Protein AF-A0A2U1KY60-F1 (afdb_monomer_lite)

pLDDT: mean 73.1, std 18.94, range [32.41, 92.38]

Secondary structure (DSSP, 8-state):
--TTHHHHHHHHHHHHHT-HHHHHHHHHHHHHHHTTPPTT-----SS-HHHHHS-GGGTS-----HHHHHHHHHHHHHHHHHH-TT-HHHHHHHHHHHHHHHS-HHHHHHHS-S---STHHHHS--

Organism: Artemisia annua (NCBI:txid35608)

Sequence (126 aa):
MHLRDGWADIVIRYRDKLSAWKAKLLESIRARFFWGFKDGSRGISWVKWNSILVDRNMGGLGVGSLLAKNLGLLGKWKWRFLVEKDALWRIVIREFYVVDVYWPKTLVYLVNGSGDFWWKRMLYGG

Structure (mmCIF, N/CA/C/O backbone):
data_AF-A0A2U1KY60-F1
#
_entry.id   AF-A0A2U1KY60-F1
#
loop_
_atom_site.group_PDB
_atom_site.id
_atom_site.type_symbol
_atom_site.label_atom_id
_atom_site.label_alt_id
_atom_site.label_comp_id
_atom_site.label_asym_id
_atom_site.label_entity_id
_atom_site.label_seq_id
_atom_site.pdbx_PDB_ins_code
_atom_site.Cartn_x
_atom_site.Cartn_y
_atom_site.Cartn_z
_atom_site.occupancy
_atom_site.B_iso_or_equiv
_atom_site.auth_seq_id
_atom_site.auth_comp_id
_atom_site.auth_asym_id
_atom_site.auth_atom_id
_atom_site.pdbx_PDB_model_num
ATOM 1 N N . MET A 1 1 ? 20.440 -13.787 -20.671 1.00 32.41 1 MET A N 1
ATOM 2 C CA . MET A 1 1 ? 19.064 -13.724 -20.123 1.00 32.41 1 MET A CA 1
ATOM 3 C C . MET A 1 1 ? 19.159 -13.481 -18.610 1.00 32.41 1 MET A C 1
ATOM 5 O O . MET A 1 1 ? 19.099 -14.430 -17.855 1.00 32.41 1 MET A O 1
ATOM 9 N N . HIS A 1 2 ? 19.383 -12.231 -18.168 1.00 42.09 2 HIS A N 1
ATOM 10 C CA . HIS A 1 2 ? 19.674 -11.869 -16.755 1.00 42.09 2 HIS A CA 1
ATOM 11 C C . HIS A 1 2 ? 18.724 -10.805 -16.167 1.00 42.09 2 HIS A C 1
ATOM 13 O O . HIS A 1 2 ? 18.967 -10.224 -15.117 1.00 42.09 2 HIS A O 1
ATOM 19 N N . LEU A 1 3 ? 17.589 -10.549 -16.820 1.00 46.81 3 LEU A N 1
ATOM 20 C CA . LEU A 1 3 ? 16.620 -9.543 -16.372 1.00 46.81 3 LEU A CA 1
ATOM 21 C C . LEU A 1 3 ? 15.725 -10.022 -15.219 1.00 46.81 3 LEU A C 1
ATOM 23 O O . LEU A 1 3 ? 14.731 -9.373 -14.939 1.00 46.81 3 LEU A O 1
ATOM 27 N N . ARG A 1 4 ? 15.992 -11.158 -14.569 1.00 49.25 4 ARG A N 1
ATOM 28 C CA . ARG A 1 4 ? 15.172 -11.605 -13.428 1.00 49.25 4 ARG A CA 1
ATOM 29 C C . ARG A 1 4 ? 15.763 -11.159 -12.085 1.00 49.25 4 ARG A C 1
ATOM 31 O O . ARG A 1 4 ? 14.997 -10.889 -11.164 1.00 49.25 4 ARG A O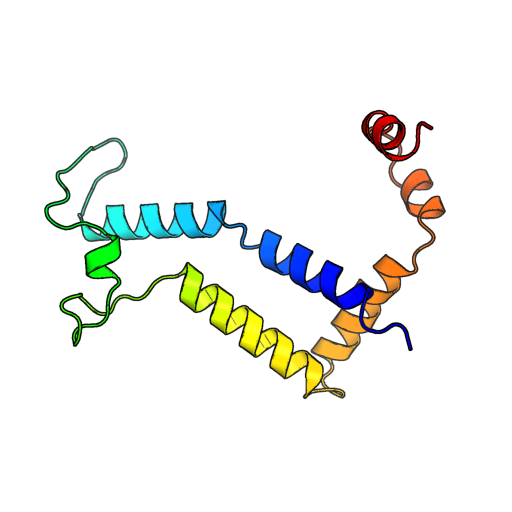 1
ATOM 38 N N . ASP A 1 5 ? 17.078 -10.955 -12.030 1.00 55.53 5 ASP A N 1
ATOM 39 C CA . ASP A 1 5 ? 17.807 -10.747 -10.774 1.00 55.53 5 ASP A CA 1
ATOM 40 C C . ASP A 1 5 ? 17.809 -9.273 -10.332 1.00 55.53 5 ASP A C 1
ATOM 42 O O . ASP A 1 5 ? 17.482 -8.970 -9.188 1.00 55.53 5 ASP A O 1
ATOM 46 N N . GLY A 1 6 ? 18.028 -8.319 -11.248 1.00 57.34 6 GLY A N 1
ATOM 47 C CA . GLY A 1 6 ? 18.017 -6.881 -10.908 1.00 57.34 6 GLY A CA 1
ATOM 48 C C . GLY A 1 6 ? 16.636 -6.329 -10.521 1.00 57.34 6 GLY A C 1
ATOM 49 O O . GLY A 1 6 ? 16.513 -5.306 -9.851 1.00 57.34 6 GLY A O 1
ATOM 50 N N . TRP A 1 7 ? 15.568 -7.021 -10.913 1.00 63.41 7 TRP A N 1
ATOM 51 C CA . TRP A 1 7 ? 14.199 -6.607 -10.619 1.00 63.41 7 TRP A CA 1
ATOM 52 C C . TRP A 1 7 ? 13.763 -6.880 -9.192 1.00 63.41 7 TRP A C 1
ATOM 54 O O . TRP A 1 7 ? 12.993 -6.093 -8.637 1.00 63.41 7 TRP A O 1
ATOM 64 N N . ALA A 1 8 ? 14.223 -7.987 -8.610 1.00 64.94 8 ALA A N 1
ATOM 65 C CA . ALA A 1 8 ? 13.935 -8.305 -7.221 1.00 64.94 8 ALA A CA 1
ATOM 66 C C . ALA A 1 8 ? 14.473 -7.192 -6.313 1.00 64.94 8 ALA A C 1
ATOM 68 O O . ALA A 1 8 ? 13.728 -6.689 -5.478 1.00 64.94 8 ALA A O 1
ATOM 69 N N . ASP A 1 9 ? 15.689 -6.712 -6.573 1.00 68.44 9 ASP A N 1
ATOM 70 C CA . ASP A 1 9 ? 16.320 -5.623 -5.826 1.00 68.44 9 ASP A CA 1
ATOM 71 C C . ASP A 1 9 ? 15.580 -4.289 -5.948 1.00 68.44 9 ASP A C 1
ATOM 73 O O . ASP A 1 9 ? 15.370 -3.602 -4.947 1.00 68.44 9 ASP A O 1
ATOM 77 N N . ILE A 1 10 ? 15.145 -3.916 -7.156 1.00 68.25 10 ILE A N 1
ATOM 78 C CA . ILE A 1 10 ? 14.359 -2.691 -7.361 1.00 68.25 10 ILE A CA 1
ATOM 79 C C . ILE A 1 10 ? 13.029 -2.803 -6.610 1.00 68.25 10 ILE A C 1
ATOM 81 O O . ILE A 1 10 ? 12.653 -1.895 -5.870 1.00 68.25 10 ILE A O 1
ATOM 85 N N . VAL A 1 11 ? 12.326 -3.930 -6.742 1.00 67.69 11 VAL A N 1
ATOM 86 C CA . VAL A 1 11 ? 11.044 -4.151 -6.061 1.00 67.69 11 VAL A CA 1
ATOM 87 C C . VAL A 1 11 ? 11.218 -4.177 -4.545 1.00 67.69 11 VAL A C 1
ATOM 89 O O . VAL A 1 11 ? 10.399 -3.581 -3.854 1.00 67.69 11 VAL A O 1
ATOM 92 N N . ILE A 1 12 ? 12.272 -4.805 -4.021 1.00 67.50 12 ILE A N 1
ATOM 93 C CA . ILE A 1 12 ? 12.581 -4.830 -2.587 1.00 67.50 12 ILE A CA 1
ATOM 94 C C . ILE A 1 12 ? 12.852 -3.408 -2.090 1.00 67.50 12 ILE A C 1
ATOM 96 O O . ILE A 1 12 ? 12.169 -2.965 -1.173 1.00 67.50 12 ILE A O 1
ATOM 100 N N . ARG A 1 13 ? 13.718 -2.630 -2.754 1.00 66.75 13 ARG A N 1
ATOM 101 C CA . ARG A 1 13 ? 13.994 -1.235 -2.362 1.00 66.75 13 ARG A CA 1
ATOM 102 C C . ARG A 1 13 ? 12.746 -0.354 -2.407 1.00 66.75 13 ARG A C 1
ATOM 104 O O . ARG A 1 13 ? 12.537 0.460 -1.511 1.00 66.75 13 ARG A O 1
ATOM 111 N N . TYR A 1 14 ? 11.892 -0.504 -3.419 1.00 64.94 14 TYR A N 1
ATOM 112 C CA . TYR A 1 14 ? 10.640 0.258 -3.505 1.00 64.94 14 TYR A CA 1
ATOM 113 C C . TYR A 1 14 ? 9.592 -0.202 -2.486 1.00 64.94 14 TYR A C 1
ATOM 115 O O . TYR A 1 14 ? 8.902 0.632 -1.896 1.00 64.94 14 TYR A O 1
ATOM 123 N N . ARG A 1 15 ? 9.499 -1.508 -2.221 1.00 63.94 15 ARG A N 1
ATOM 124 C CA . ARG A 1 15 ? 8.671 -2.063 -1.145 1.00 63.94 15 ARG A CA 1
ATOM 125 C C . ARG A 1 15 ? 9.137 -1.549 0.218 1.00 63.94 15 ARG A C 1
ATOM 127 O O . ARG A 1 15 ? 8.304 -1.205 1.048 1.00 63.94 15 ARG A O 1
ATOM 134 N N . ASP A 1 16 ? 10.443 -1.430 0.424 1.00 64.50 16 ASP A N 1
ATOM 135 C CA . ASP A 1 16 ? 11.035 -0.937 1.666 1.00 64.50 16 ASP A CA 1
ATOM 136 C C . ASP A 1 16 ? 10.921 0.594 1.793 1.00 64.50 16 ASP A C 1
ATOM 138 O O . ASP A 1 16 ? 10.785 1.117 2.904 1.00 64.50 16 ASP A O 1
ATOM 142 N N . LYS A 1 17 ? 10.861 1.339 0.674 1.00 64.62 17 LYS A N 1
ATOM 143 C CA . LYS A 1 17 ? 10.547 2.782 0.685 1.00 64.62 17 LYS A CA 1
ATOM 144 C C . LYS A 1 17 ? 9.192 3.061 1.333 1.00 64.62 17 LYS A C 1
ATOM 146 O O . LYS A 1 17 ? 9.104 4.022 2.106 1.00 64.62 17 LYS A O 1
ATOM 151 N N . LEU A 1 18 ? 8.189 2.207 1.104 1.00 64.25 18 LEU A N 1
ATOM 152 C CA . LEU A 1 18 ? 6.954 2.174 1.894 1.00 64.25 18 LEU A CA 1
ATOM 153 C C . LEU A 1 18 ? 6.919 0.939 2.804 1.00 64.25 18 LEU A C 1
ATOM 155 O O . LEU A 1 18 ? 5.998 0.124 2.744 1.00 64.25 18 LEU A O 1
ATOM 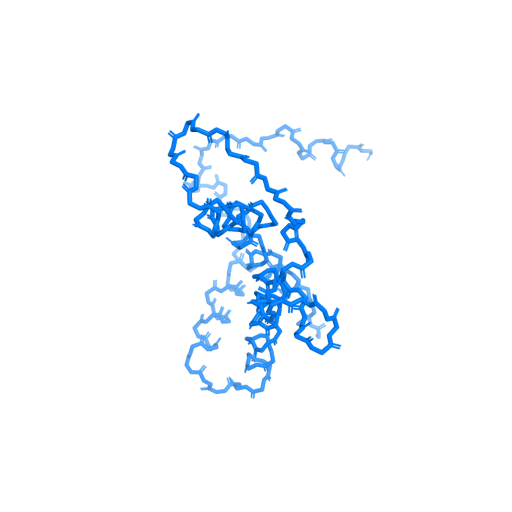159 N N . SER A 1 19 ? 7.954 0.812 3.637 1.00 74.94 19 SER A N 1
ATOM 160 C CA . SER A 1 19 ? 8.095 -0.254 4.624 1.00 74.94 19 SER A CA 1
ATOM 161 C C . SER A 1 19 ? 6.787 -0.524 5.370 1.00 74.94 19 SER A C 1
ATOM 163 O O . SER A 1 19 ? 5.999 0.384 5.662 1.00 74.94 19 SER A O 1
ATOM 165 N N . ALA A 1 20 ? 6.567 -1.785 5.746 1.00 74.25 20 ALA A N 1
ATOM 166 C CA . ALA A 1 20 ? 5.367 -2.190 6.476 1.00 74.25 20 ALA A CA 1
ATOM 167 C C . ALA A 1 20 ? 5.120 -1.327 7.729 1.00 74.25 20 ALA A C 1
ATOM 169 O O . ALA A 1 20 ? 3.971 -1.071 8.084 1.00 74.25 20 ALA A O 1
ATOM 170 N N . TRP A 1 21 ? 6.185 -0.833 8.372 1.00 80.75 21 TRP A N 1
ATOM 171 C CA . TRP A 1 21 ? 6.072 0.072 9.513 1.00 80.75 21 TRP A CA 1
ATOM 172 C C . TRP A 1 21 ? 5.533 1.462 9.133 1.00 80.75 21 TRP A C 1
ATOM 174 O O . TRP A 1 21 ? 4.712 1.989 9.877 1.00 80.75 21 TRP A O 1
ATOM 184 N N . LYS A 1 22 ? 5.897 2.036 7.973 1.00 86.88 22 LYS A N 1
ATOM 185 C CA . LYS A 1 22 ? 5.347 3.321 7.492 1.00 86.88 22 LYS A CA 1
ATOM 186 C C . LYS A 1 22 ? 3.863 3.203 7.173 1.00 86.88 22 LYS A C 1
ATOM 188 O O . LYS A 1 22 ? 3.077 4.054 7.578 1.00 86.88 22 LYS A O 1
ATOM 193 N N . ALA A 1 23 ? 3.467 2.122 6.497 1.00 84.50 23 ALA A N 1
ATOM 194 C CA . ALA A 1 23 ? 2.059 1.853 6.214 1.00 84.50 23 ALA A CA 1
ATOM 195 C C . ALA A 1 23 ? 1.248 1.690 7.513 1.00 84.50 23 ALA A C 1
ATOM 197 O O . ALA A 1 23 ? 0.188 2.294 7.653 1.00 84.50 23 ALA A O 1
ATOM 198 N N . LYS A 1 24 ? 1.776 0.943 8.494 1.00 85.88 24 LYS A N 1
ATOM 199 C CA . LYS A 1 24 ? 1.158 0.794 9.824 1.00 85.88 24 LYS A CA 1
ATOM 200 C C . LYS A 1 24 ? 1.073 2.119 10.586 1.00 85.88 24 LYS A C 1
ATOM 202 O O . LYS A 1 24 ? 0.054 2.385 11.216 1.00 85.88 24 LYS A O 1
ATOM 207 N N . LEU A 1 25 ? 2.110 2.955 10.520 1.00 90.19 25 LEU A N 1
ATOM 208 C CA . LEU A 1 25 ? 2.126 4.274 11.153 1.00 90.19 25 LEU A CA 1
ATOM 209 C C . LEU A 1 25 ? 1.044 5.185 10.564 1.00 90.19 25 LEU A C 1
ATOM 211 O O . LEU A 1 25 ? 0.271 5.781 11.311 1.00 90.19 25 LEU A O 1
ATOM 215 N N . LEU A 1 26 ? 0.952 5.254 9.236 1.00 91.62 26 LEU A N 1
ATOM 216 C CA . LEU A 1 26 ? -0.071 6.043 8.551 1.00 91.62 26 LEU A CA 1
ATOM 217 C C . LEU A 1 26 ? -1.483 5.527 8.850 1.00 91.62 26 LEU A C 1
ATOM 219 O O . LEU A 1 26 ? -2.379 6.328 9.098 1.00 91.62 26 LEU A O 1
ATOM 223 N N . GLU A 1 27 ? -1.687 4.209 8.899 1.00 91.88 27 GLU A N 1
ATOM 224 C CA . GLU A 1 27 ? -2.966 3.625 9.324 1.00 91.88 27 GLU A CA 1
ATOM 225 C C . GLU A 1 27 ? -3.318 3.975 10.776 1.00 91.88 27 GLU A C 1
ATOM 227 O O . GLU A 1 27 ? -4.460 4.325 11.061 1.00 91.88 27 GLU A O 1
ATOM 232 N N . SER A 1 28 ? -2.341 3.972 11.687 1.00 90.00 28 SER A N 1
ATOM 233 C CA . SER A 1 28 ? -2.535 4.418 13.074 1.00 90.00 28 SER A CA 1
ATOM 234 C C . SER A 1 28 ? -2.930 5.896 13.159 1.00 90.00 28 SER A C 1
ATOM 236 O O . SER A 1 28 ? -3.815 6.262 13.932 1.00 90.00 28 SER A O 1
ATOM 238 N N . ILE A 1 29 ? -2.316 6.762 12.348 1.00 91.44 29 ILE A N 1
ATOM 239 C CA . ILE A 1 29 ? -2.682 8.183 12.270 1.00 91.44 29 ILE A CA 1
ATOM 240 C C . ILE A 1 29 ? -4.112 8.341 11.735 1.00 91.44 29 ILE A C 1
ATOM 242 O O . ILE A 1 29 ? -4.904 9.061 12.339 1.00 91.44 29 ILE A O 1
ATOM 246 N N . ARG A 1 30 ? -4.479 7.622 10.664 1.00 92.38 30 ARG A N 1
ATOM 247 C CA . ARG A 1 30 ? -5.846 7.634 10.109 1.00 92.38 30 ARG A CA 1
ATOM 248 C C . ARG A 1 30 ? -6.880 7.175 11.134 1.00 92.38 30 ARG A C 1
ATOM 250 O O . ARG A 1 30 ? -7.914 7.821 11.268 1.00 92.38 30 ARG A O 1
ATOM 257 N N . ALA A 1 31 ? -6.590 6.103 11.870 1.00 91.75 31 ALA A N 1
ATOM 258 C CA . ALA A 1 31 ? -7.474 5.588 12.908 1.00 91.75 31 ALA A CA 1
ATOM 259 C C . ALA A 1 31 ? -7.670 6.605 14.041 1.00 91.75 31 ALA A C 1
ATOM 261 O O . ALA A 1 31 ? -8.798 6.863 14.450 1.00 91.75 31 ALA A O 1
ATOM 262 N N . ARG A 1 32 ? -6.584 7.224 14.524 1.00 91.19 32 ARG A N 1
ATOM 263 C CA . ARG A 1 32 ? -6.654 8.257 15.570 1.00 91.19 32 ARG A CA 1
ATOM 264 C C . ARG A 1 32 ? -7.449 9.479 15.125 1.00 91.19 32 ARG A C 1
ATOM 266 O O . ARG A 1 32 ? -8.272 9.965 15.893 1.00 91.19 32 ARG A O 1
ATOM 273 N N . PHE A 1 33 ? -7.239 9.927 13.888 1.00 90.69 33 PHE A N 1
ATOM 274 C CA . PHE A 1 33 ? -8.009 11.017 13.296 1.00 90.69 33 PHE A CA 1
ATOM 275 C C . PHE A 1 33 ? -9.500 10.673 13.206 1.00 90.69 33 PHE A C 1
ATOM 277 O O . PHE A 1 33 ? -10.334 11.467 13.626 1.00 90.69 33 PHE A O 1
ATOM 284 N N . PHE A 1 34 ? -9.834 9.474 12.717 1.00 90.81 34 PHE A N 1
ATOM 285 C CA . PHE A 1 34 ? -11.219 9.019 12.586 1.00 90.81 34 PHE A CA 1
ATOM 286 C C . PHE A 1 34 ? -11.964 9.020 13.927 1.00 90.81 34 PHE A C 1
ATOM 288 O O . PHE A 1 34 ? -13.126 9.408 13.984 1.00 90.81 34 PHE A O 1
ATOM 295 N N . TRP A 1 35 ? -11.286 8.632 15.008 1.00 90.81 35 TRP A N 1
ATOM 296 C CA . TRP A 1 35 ? -11.860 8.645 16.354 1.00 90.81 35 TRP A CA 1
ATOM 297 C C . TRP A 1 35 ? -11.722 9.984 17.095 1.00 90.81 35 TRP A C 1
ATOM 299 O O . TRP A 1 35 ? -12.126 10.082 18.252 1.00 90.81 35 TRP A O 1
ATOM 309 N N . GLY A 1 36 ? -11.153 11.014 16.462 1.00 90.19 36 GLY A N 1
ATOM 310 C CA . GLY A 1 36 ? -10.999 12.343 17.057 1.00 90.19 36 GLY A CA 1
ATOM 311 C C . GLY A 1 36 ? -10.051 12.388 18.259 1.00 90.19 36 GLY A C 1
ATOM 312 O O . GLY A 1 36 ? -10.195 13.251 19.126 1.00 90.19 36 GLY A O 1
ATOM 313 N N . PHE A 1 37 ? -9.095 11.461 18.353 1.00 89.62 37 PHE A N 1
ATOM 314 C CA . PHE A 1 37 ? -8.149 11.437 19.468 1.00 89.62 37 PHE A CA 1
ATOM 315 C C . PHE A 1 37 ? -7.147 12.586 19.331 1.00 89.62 37 PHE A C 1
ATOM 317 O O . PHE A 1 37 ? -6.495 12.734 18.298 1.00 89.62 37 PHE A O 1
ATOM 324 N N . LYS A 1 38 ? -7.003 13.386 20.392 1.00 84.31 38 LYS A N 1
ATOM 325 C CA . LYS A 1 38 ? -5.970 14.427 20.495 1.00 84.31 38 LYS A CA 1
ATOM 326 C C . LYS A 1 38 ? -4.615 13.797 20.816 1.00 84.31 38 LYS A C 1
ATOM 328 O O . LYS A 1 38 ? -4.561 12.729 21.434 1.00 84.31 38 LYS A O 1
ATOM 333 N N . ASP A 1 39 ? -3.525 14.465 20.452 1.00 79.88 39 ASP A N 1
ATOM 334 C CA . ASP A 1 39 ? -2.178 13.987 20.766 1.00 79.88 39 ASP A CA 1
ATOM 335 C C . ASP A 1 39 ? -1.991 13.783 22.276 1.00 79.88 39 ASP A C 1
ATOM 337 O O . ASP A 1 39 ? -2.376 14.615 23.094 1.00 79.88 39 ASP A O 1
ATOM 341 N N . GLY A 1 40 ? -1.465 12.614 22.649 1.00 76.06 40 GLY A N 1
ATOM 342 C CA . GLY A 1 40 ? -1.300 12.196 24.045 1.00 76.06 40 GLY A CA 1
ATOM 343 C C . GLY A 1 40 ? -2.566 11.663 24.730 1.00 76.06 40 GLY A C 1
ATOM 344 O O . GLY A 1 40 ? -2.456 11.027 25.777 1.00 76.06 40 GLY A O 1
ATOM 345 N N . SER A 1 41 ? -3.755 11.834 24.142 1.00 79.62 41 SER A N 1
ATOM 346 C CA . SER A 1 41 ? -5.001 11.282 24.686 1.00 79.62 41 SER A CA 1
ATOM 347 C C . SER A 1 41 ? -5.259 9.856 24.189 1.00 79.62 41 SER A C 1
ATOM 349 O O . SER A 1 41 ? -5.020 9.525 23.025 1.00 79.62 41 SER A O 1
ATOM 351 N N . ARG A 1 42 ? -5.767 8.991 25.074 1.00 73.38 42 ARG A N 1
ATOM 352 C CA . ARG A 1 42 ? -6.329 7.687 24.698 1.00 73.38 42 ARG A CA 1
ATOM 353 C C . ARG A 1 42 ? -7.846 7.785 24.782 1.00 73.38 42 ARG A C 1
ATOM 355 O O . ARG A 1 42 ? -8.384 7.886 25.879 1.00 73.38 42 ARG A O 1
ATOM 362 N N . GLY A 1 43 ? -8.519 7.776 23.638 1.00 78.50 43 GLY A N 1
ATOM 363 C CA . GLY A 1 43 ? -9.969 7.608 23.590 1.00 78.50 43 GLY A CA 1
ATOM 364 C C . GLY A 1 43 ? -10.365 6.144 23.391 1.00 78.50 43 GLY A C 1
ATOM 365 O O . GLY A 1 43 ? -9.525 5.277 23.133 1.00 78.50 43 GLY A O 1
ATOM 366 N N . ILE A 1 44 ? -11.660 5.867 23.521 1.00 84.69 44 ILE A N 1
ATOM 367 C CA . ILE A 1 44 ? -12.221 4.527 23.335 1.00 84.69 44 ILE A CA 1
ATOM 368 C C . ILE A 1 44 ? -12.542 4.321 21.851 1.00 84.69 44 ILE A C 1
ATOM 370 O O . ILE A 1 44 ? -13.266 5.107 21.246 1.00 84.69 44 ILE A O 1
ATOM 374 N N . SER A 1 45 ? -12.009 3.246 21.268 1.00 86.38 45 SER A N 1
ATOM 375 C CA . SER A 1 45 ? -12.360 2.786 19.921 1.00 86.38 45 SER A CA 1
ATOM 376 C C . SER A 1 45 ? -13.478 1.753 20.033 1.00 86.38 45 SER A C 1
ATOM 378 O O . SER A 1 45 ? -13.216 0.606 20.389 1.00 86.38 45 SER A O 1
ATOM 380 N N . TRP A 1 46 ? -14.714 2.143 19.722 1.00 86.56 46 TRP A N 1
ATOM 381 C CA . TRP A 1 46 ? -15.888 1.260 19.829 1.00 86.56 46 TRP A CA 1
ATOM 382 C C . TRP A 1 46 ? -15.904 0.142 18.785 1.00 86.56 46 TRP A C 1
ATOM 384 O O . TRP A 1 46 ? -16.450 -0.932 19.018 1.00 86.56 46 TRP A O 1
ATOM 394 N N . VAL A 1 47 ? -15.275 0.380 17.635 1.00 88.44 47 VAL A N 1
ATOM 395 C CA . VAL A 1 47 ? -15.166 -0.589 16.542 1.00 88.44 47 VAL A CA 1
ATOM 396 C C . VAL A 1 47 ? -13.693 -0.787 16.213 1.00 88.44 47 VAL A C 1
ATOM 398 O O . VAL A 1 47 ? -12.901 0.153 16.257 1.00 88.44 47 VAL A O 1
ATOM 401 N N . LYS A 1 48 ? -13.287 -2.017 15.886 1.00 89.62 48 LYS A N 1
ATOM 402 C CA . 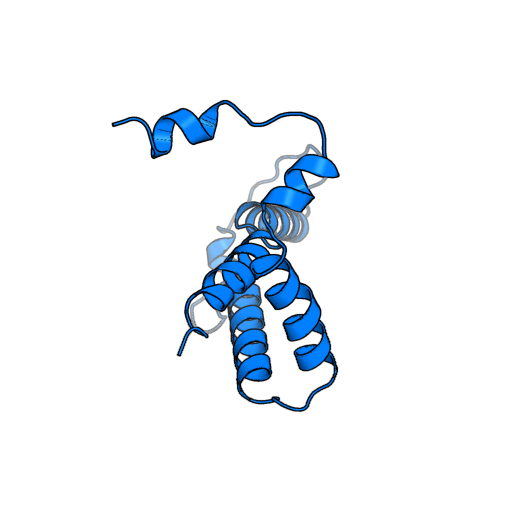LYS A 1 48 ? -11.912 -2.284 15.446 1.00 89.62 48 LYS A CA 1
ATOM 403 C 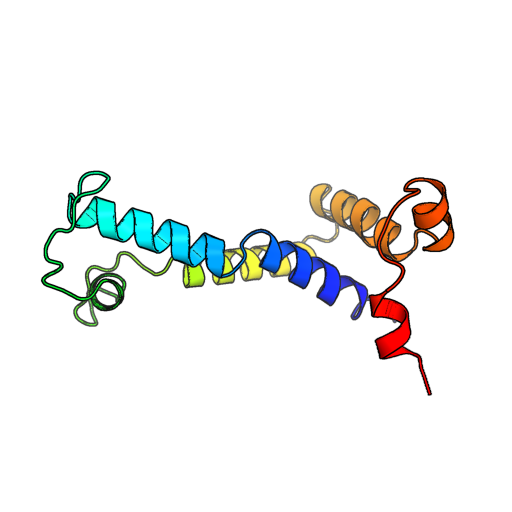C . LYS A 1 48 ? -11.643 -1.549 14.132 1.00 89.62 48 LYS A C 1
ATOM 405 O O . LYS A 1 48 ? -12.431 -1.650 13.196 1.00 89.62 48 LYS A O 1
ATOM 410 N N . TRP A 1 49 ? -10.486 -0.894 14.025 1.00 91.94 49 TRP A N 1
ATOM 411 C CA . TRP A 1 49 ? -10.098 -0.171 12.807 1.00 91.94 49 TRP A CA 1
ATOM 412 C C . TRP A 1 49 ? -10.176 -1.045 11.547 1.00 91.94 49 TRP A C 1
ATOM 414 O O . TRP A 1 49 ? -10.744 -0.634 10.542 1.00 91.94 49 TRP A O 1
ATOM 424 N N . ASN A 1 50 ? -9.711 -2.295 11.625 1.00 89.75 50 ASN A N 1
ATOM 425 C CA . ASN A 1 50 ? -9.767 -3.226 10.495 1.00 89.75 50 ASN A CA 1
ATOM 426 C C . ASN A 1 50 ? -11.195 -3.499 10.002 1.00 89.75 50 ASN A C 1
ATOM 428 O O . ASN A 1 50 ? -11.370 -3.695 8.808 1.00 89.75 50 ASN A O 1
ATOM 432 N N . SER A 1 51 ? -12.206 -3.468 10.876 1.00 90.81 51 SER A N 1
ATOM 433 C CA . SER A 1 51 ? -13.611 -3.632 10.483 1.00 90.81 51 SER A CA 1
ATOM 434 C C . SER A 1 51 ? -14.132 -2.417 9.711 1.00 90.81 51 SER A C 1
ATOM 436 O O . SER A 1 51 ? -14.912 -2.569 8.782 1.00 90.81 51 SER A O 1
ATOM 438 N N . ILE A 1 52 ? -13.647 -1.213 10.025 1.00 91.06 52 ILE A N 1
ATOM 439 C CA . ILE A 1 52 ? -13.993 0.020 9.298 1.00 91.06 52 ILE A CA 1
ATOM 440 C C . ILE A 1 52 ? -13.389 0.014 7.887 1.00 91.06 52 ILE A C 1
ATOM 442 O O . ILE A 1 52 ? -13.995 0.528 6.945 1.00 91.06 52 ILE A O 1
ATOM 446 N N . LEU A 1 53 ? -12.203 -0.583 7.723 1.00 91.56 53 LEU A N 1
ATOM 447 C CA . LEU A 1 53 ? -11.519 -0.670 6.430 1.00 91.56 53 LEU A CA 1
ATOM 448 C C . LEU A 1 53 ? -12.233 -1.578 5.418 1.00 91.56 53 LEU A C 1
ATOM 450 O O . LEU A 1 53 ? -12.021 -1.394 4.218 1.00 91.56 53 LEU A O 1
ATOM 454 N N . VAL A 1 54 ? -13.025 -2.542 5.892 1.00 91.69 54 VAL A N 1
ATOM 455 C CA . VAL A 1 54 ? -13.780 -3.495 5.066 1.00 91.69 54 VAL A CA 1
ATOM 456 C C . VAL A 1 54 ? -14.819 -2.762 4.209 1.00 91.69 54 VAL A C 1
ATOM 458 O O . VAL A 1 54 ? -15.262 -1.666 4.552 1.00 91.69 54 VAL A O 1
ATOM 461 N N . ASP A 1 55 ? -15.178 -3.347 3.066 1.00 90.12 55 ASP A N 1
ATOM 462 C CA . ASP A 1 55 ? -16.187 -2.803 2.157 1.00 90.12 55 ASP A CA 1
ATOM 463 C C . ASP A 1 55 ? -17.572 -2.680 2.819 1.00 90.12 55 ASP A C 1
ATOM 465 O O . ASP A 1 55 ? -17.911 -3.450 3.723 1.00 90.12 55 ASP A O 1
ATOM 469 N N . ARG A 1 56 ? -18.396 -1.739 2.342 1.00 89.25 56 ARG A N 1
ATOM 470 C CA . ARG A 1 56 ? -19.767 -1.539 2.839 1.00 89.25 56 ARG A CA 1
ATOM 471 C C . ARG A 1 56 ? -20.637 -2.779 2.672 1.00 89.25 56 ARG A C 1
ATOM 473 O O . ARG A 1 56 ? -21.397 -3.107 3.576 1.00 89.25 56 ARG A O 1
ATOM 480 N N . ASN A 1 57 ? -20.463 -3.512 1.576 1.00 91.00 57 ASN A N 1
ATOM 481 C CA . ASN A 1 57 ? -21.206 -4.744 1.307 1.00 91.00 57 ASN A CA 1
ATOM 482 C C . ASN A 1 57 ? -20.828 -5.888 2.262 1.00 91.00 57 ASN A C 1
ATOM 484 O O . ASN A 1 57 ? -21.560 -6.864 2.380 1.00 91.00 57 ASN A O 1
ATOM 488 N N . MET A 1 58 ? -19.691 -5.770 2.950 1.00 88.50 58 MET A N 1
ATOM 489 C CA . MET A 1 58 ? -19.195 -6.734 3.933 1.00 88.50 58 MET A CA 1
ATOM 490 C C . MET A 1 58 ? -19.298 -6.193 5.373 1.00 88.50 58 MET A C 1
ATOM 492 O O . MET A 1 58 ? -18.633 -6.702 6.274 1.00 88.50 58 MET A O 1
ATOM 496 N N . GLY A 1 59 ? -20.110 -5.152 5.599 1.00 86.25 59 GLY A N 1
ATOM 497 C CA . GLY A 1 59 ? -20.374 -4.593 6.930 1.00 86.25 59 GLY A CA 1
ATOM 498 C C . GLY A 1 59 ? -19.320 -3.611 7.453 1.00 86.25 59 GLY A C 1
ATOM 499 O O . GLY A 1 59 ? -19.341 -3.275 8.636 1.00 86.25 59 GLY A O 1
ATOM 500 N N . GLY A 1 60 ? -18.396 -3.150 6.604 1.00 90.00 60 GLY A N 1
ATOM 501 C CA . GLY A 1 60 ? -17.450 -2.081 6.931 1.00 90.00 60 GLY A CA 1
ATOM 502 C C . GLY A 1 60 ? -17.878 -0.710 6.398 1.00 90.00 60 GLY A C 1
ATOM 503 O O . GLY A 1 60 ? -18.995 -0.522 5.923 1.00 90.00 60 GLY A O 1
ATOM 504 N N . LEU A 1 61 ? -16.986 0.283 6.467 1.00 89.50 61 LEU A N 1
ATOM 505 C CA . LEU A 1 61 ? -17.273 1.646 5.990 1.00 89.50 61 LEU A CA 1
ATOM 506 C C . LEU A 1 61 ? -16.768 1.896 4.555 1.00 89.50 61 LEU A C 1
ATOM 508 O O . LEU A 1 61 ? -17.135 2.894 3.929 1.00 89.50 61 LEU A O 1
ATOM 512 N N . GLY A 1 62 ? -15.948 0.990 4.015 1.00 88.62 62 GLY A N 1
ATOM 513 C CA . GLY A 1 62 ? -15.378 1.067 2.667 1.00 88.62 62 GLY A CA 1
ATOM 514 C C . GLY A 1 62 ? -14.155 1.977 2.548 1.00 88.62 62 GLY A C 1
ATOM 515 O O . GLY A 1 62 ? -13.780 2.385 1.453 1.00 88.62 62 GLY A O 1
ATOM 516 N N . VAL A 1 63 ? -13.505 2.318 3.665 1.00 88.62 63 VAL A N 1
ATOM 517 C CA . VAL A 1 63 ? -12.356 3.245 3.680 1.00 88.62 63 VAL A CA 1
ATOM 518 C C . VAL A 1 63 ? -11.126 2.652 2.964 1.00 88.62 63 VAL A C 1
ATOM 520 O O . VAL A 1 63 ? -10.334 3.377 2.337 1.00 88.62 63 VAL A O 1
ATOM 523 N N . GLY A 1 64 ? -10.981 1.324 3.026 1.00 89.19 64 GLY A N 1
ATOM 524 C CA . GLY A 1 64 ? -9.937 0.554 2.359 1.00 89.19 64 GLY A CA 1
ATOM 525 C C . GLY A 1 64 ? -8.547 0.690 2.992 1.00 89.19 64 GLY A C 1
ATOM 526 O O . GLY A 1 64 ? -8.104 1.775 3.391 1.00 89.19 64 GLY A O 1
ATOM 527 N N . SER A 1 65 ? -7.828 -0.433 3.031 1.00 88.50 65 SER A N 1
ATOM 528 C CA . SER A 1 65 ? -6.469 -0.525 3.576 1.00 88.50 65 SER A CA 1
ATOM 529 C C . SER A 1 65 ? -5.447 0.215 2.706 1.00 88.50 65 SER A C 1
ATOM 531 O O . SER A 1 65 ? -5.343 -0.030 1.503 1.00 88.50 65 SER A O 1
ATOM 533 N N . LEU A 1 66 ? -4.640 1.084 3.317 1.00 88.25 66 LEU A N 1
ATOM 534 C CA . LEU A 1 66 ? -3.521 1.768 2.669 1.00 88.25 66 LEU A CA 1
ATOM 535 C C . LEU A 1 66 ? -2.439 0.780 2.233 1.00 88.25 66 LEU A C 1
ATOM 537 O O . LEU A 1 66 ? -1.836 0.972 1.182 1.00 88.25 66 LEU A O 1
ATOM 541 N N . LEU A 1 67 ? -2.230 -0.300 2.992 1.00 83.69 67 LEU A N 1
ATOM 542 C CA . LEU A 1 67 ? -1.318 -1.370 2.593 1.00 83.69 67 LEU A CA 1
ATOM 543 C C . LEU A 1 67 ? -1.789 -2.016 1.285 1.00 83.69 67 LEU A C 1
ATOM 545 O O . LEU A 1 67 ? -0.999 -2.147 0.354 1.00 83.69 67 LEU A O 1
ATOM 549 N N . ALA A 1 68 ? -3.079 -2.355 1.191 1.00 86.38 68 ALA A N 1
ATOM 550 C CA . ALA A 1 68 ? -3.655 -2.925 -0.026 1.00 86.38 68 ALA A CA 1
ATOM 551 C C . ALA A 1 68 ? -3.561 -1.947 -1.211 1.00 86.38 68 ALA A C 1
ATOM 553 O O . ALA A 1 68 ?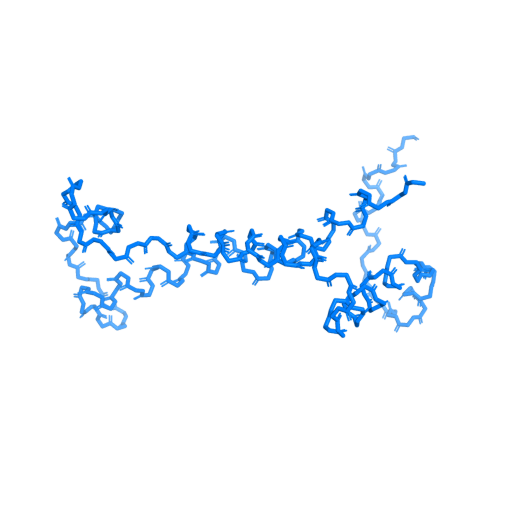 -3.130 -2.335 -2.296 1.00 86.38 68 ALA A O 1
ATOM 554 N N . LYS A 1 69 ? -3.877 -0.661 -0.992 1.00 87.44 69 LYS A N 1
ATOM 555 C CA . LYS A 1 69 ? -3.733 0.391 -2.014 1.00 87.44 69 LYS A CA 1
ATOM 556 C C . LYS A 1 69 ? -2.281 0.535 -2.477 1.00 87.44 69 LYS A C 1
ATOM 558 O O . LYS A 1 69 ? -2.035 0.595 -3.677 1.00 87.44 69 LYS A O 1
ATOM 563 N N . ASN A 1 70 ? -1.320 0.533 -1.556 1.00 84.88 70 ASN A N 1
ATOM 564 C CA . ASN A 1 70 ? 0.100 0.614 -1.886 1.00 84.88 70 ASN A CA 1
ATOM 565 C C . ASN A 1 70 ? 0.571 -0.596 -2.703 1.00 84.88 70 ASN A C 1
ATOM 567 O O . ASN A 1 70 ? 1.248 -0.427 -3.712 1.00 84.88 70 ASN A O 1
ATOM 571 N N . LEU A 1 71 ? 0.178 -1.811 -2.313 1.00 83.88 71 LEU A N 1
ATOM 572 C CA . LEU A 1 71 ? 0.491 -3.021 -3.076 1.00 83.88 71 LEU A CA 1
ATOM 573 C C . LEU A 1 71 ? -0.103 -2.966 -4.489 1.00 83.88 71 LEU A C 1
ATOM 575 O O . LEU A 1 71 ? 0.591 -3.284 -5.453 1.00 83.88 71 LEU A O 1
ATOM 579 N N . GLY A 1 72 ? -1.346 -2.498 -4.626 1.00 88.50 72 GLY A N 1
ATOM 580 C CA . GLY A 1 72 ? -1.981 -2.287 -5.927 1.00 88.50 72 GLY A CA 1
ATOM 581 C C . GLY A 1 72 ? -1.244 -1.256 -6.787 1.00 88.50 72 GLY A C 1
ATOM 582 O O . GLY A 1 72 ? -1.006 -1.496 -7.969 1.00 88.50 72 GLY A O 1
ATOM 583 N N . LEU A 1 73 ? -0.818 -0.134 -6.197 1.00 87.62 73 LEU A N 1
ATOM 584 C CA . LEU A 1 73 ? -0.038 0.899 -6.887 1.00 87.62 73 LEU A CA 1
ATOM 585 C C . LEU A 1 73 ? 1.340 0.390 -7.318 1.00 87.62 73 LEU A C 1
ATOM 587 O O . LEU A 1 73 ? 1.739 0.634 -8.455 1.00 87.62 73 LEU A O 1
ATOM 591 N N . LEU A 1 74 ? 2.037 -0.361 -6.463 1.00 84.12 74 LEU A N 1
ATOM 592 C CA . LEU A 1 74 ? 3.304 -1.010 -6.805 1.00 84.12 74 LEU A CA 1
ATOM 593 C C . LEU A 1 74 ? 3.123 -2.029 -7.934 1.00 84.12 74 LEU A C 1
ATOM 595 O O . LEU A 1 74 ? 3.928 -2.066 -8.862 1.00 84.12 74 LEU A O 1
ATOM 599 N N . GLY A 1 75 ? 2.046 -2.817 -7.894 1.00 85.94 75 GLY A N 1
ATOM 600 C CA . GLY A 1 75 ? 1.682 -3.743 -8.964 1.00 85.94 75 GLY A CA 1
ATOM 601 C C . GLY A 1 75 ? 1.427 -3.021 -10.288 1.00 85.94 75 GLY A C 1
ATOM 602 O O . GLY A 1 75 ? 2.030 -3.369 -11.303 1.00 85.94 75 GLY A O 1
ATOM 603 N N . LYS A 1 76 ? 0.606 -1.963 -10.273 1.00 88.25 76 LYS A N 1
ATOM 604 C CA . LYS A 1 76 ? 0.333 -1.117 -11.446 1.00 88.25 76 LYS A CA 1
ATOM 605 C C . LYS A 1 76 ? 1.613 -0.486 -11.988 1.00 88.25 76 LYS A C 1
ATOM 607 O O . LYS A 1 76 ? 1.827 -0.476 -13.195 1.00 88.25 76 LYS A O 1
ATOM 612 N N . TRP A 1 77 ? 2.473 0.021 -11.112 1.00 86.94 77 TRP A N 1
ATOM 613 C CA . TRP A 1 77 ? 3.741 0.630 -11.498 1.00 86.94 77 TRP A CA 1
ATOM 614 C C . TRP A 1 77 ? 4.694 -0.387 -12.135 1.00 86.94 77 TRP A C 1
ATOM 616 O O . TRP A 1 77 ? 5.233 -0.132 -13.211 1.00 86.94 77 TRP A O 1
ATOM 626 N N . LYS A 1 78 ? 4.822 -1.579 -11.538 1.00 83.69 78 LYS A N 1
ATOM 627 C CA . LYS A 1 78 ? 5.586 -2.697 -12.108 1.00 83.69 78 LYS A CA 1
ATOM 628 C C . LYS A 1 78 ? 5.053 -3.086 -13.485 1.00 83.69 78 LYS A C 1
ATOM 630 O O . LYS A 1 78 ? 5.836 -3.244 -14.415 1.00 83.69 78 LYS A O 1
ATOM 635 N N . TRP A 1 79 ? 3.735 -3.218 -13.624 1.00 87.00 79 TRP A N 1
ATOM 636 C CA . TRP A 1 79 ? 3.098 -3.517 -14.905 1.00 87.00 79 TRP A CA 1
ATOM 637 C C . TRP A 1 79 ? 3.442 -2.467 -15.965 1.00 87.00 79 TRP A C 1
ATOM 639 O O . TRP A 1 79 ? 3.931 -2.818 -17.037 1.00 87.00 79 TRP A O 1
ATOM 649 N N . ARG A 1 80 ? 3.286 -1.177 -15.641 1.00 89.56 80 ARG A N 1
ATOM 650 C CA . ARG A 1 80 ? 3.636 -0.072 -16.546 1.00 89.56 80 ARG A CA 1
ATOM 651 C C . ARG A 1 80 ? 5.099 -0.109 -16.962 1.00 89.56 80 ARG A C 1
ATOM 653 O O . ARG A 1 80 ? 5.387 0.073 -18.133 1.00 89.56 80 ARG A O 1
ATOM 660 N N . PHE A 1 81 ? 6.016 -0.418 -16.050 1.00 84.56 81 PHE A N 1
ATOM 661 C CA . PHE A 1 81 ? 7.431 -0.539 -16.403 1.00 84.56 81 PHE A CA 1
ATOM 662 C C . PHE A 1 81 ? 7.686 -1.681 -17.405 1.00 84.56 81 PHE A C 1
ATOM 664 O O . PHE A 1 81 ? 8.555 -1.571 -18.272 1.00 84.56 81 PHE A O 1
ATOM 671 N N . LEU A 1 82 ? 6.964 -2.800 -17.290 1.00 84.31 82 LEU A N 1
ATOM 672 C CA . LEU A 1 82 ? 7.121 -3.944 -18.196 1.00 84.31 82 LEU A CA 1
ATOM 673 C C . LEU A 1 82 ? 6.535 -3.676 -19.589 1.00 84.31 82 LEU A C 1
ATOM 675 O O . LEU A 1 82 ? 7.097 -4.145 -20.580 1.00 84.31 82 LEU A O 1
ATOM 679 N N . VAL A 1 83 ? 5.428 -2.934 -19.652 1.00 90.50 83 VAL A N 1
ATOM 680 C CA . VAL A 1 83 ? 4.695 -2.645 -20.892 1.00 90.50 83 VAL A CA 1
ATOM 681 C C . VAL A 1 83 ? 5.255 -1.422 -21.624 1.00 90.50 83 VAL A C 1
ATOM 683 O O . VAL A 1 83 ? 5.494 -1.488 -22.826 1.00 90.50 83 VAL A O 1
ATOM 686 N N . GLU A 1 84 ? 5.508 -0.318 -20.919 1.00 90.50 84 GLU A N 1
ATOM 687 C CA . GLU A 1 84 ? 5.908 0.975 -21.494 1.00 90.50 84 GLU A CA 1
ATOM 688 C C . GLU A 1 84 ? 7.420 1.030 -21.762 1.00 90.50 84 GLU A C 1
ATOM 690 O O . GLU A 1 84 ? 8.158 1.787 -21.129 1.00 90.50 84 GLU A O 1
ATOM 695 N N . LYS A 1 85 ? 7.907 0.195 -22.687 1.00 85.94 85 LYS A N 1
ATOM 696 C CA . LYS A 1 85 ? 9.349 0.027 -22.935 1.00 85.94 85 LYS A CA 1
ATOM 697 C C . LYS A 1 85 ? 10.056 1.310 -23.379 1.00 85.94 85 LYS A C 1
ATOM 699 O O . LYS A 1 85 ? 11.188 1.530 -22.948 1.00 85.94 85 LYS A O 1
ATOM 704 N N . ASP A 1 86 ? 9.377 2.155 -24.140 1.00 91.00 86 ASP A N 1
ATOM 705 C CA . ASP A 1 86 ? 9.964 3.356 -24.745 1.00 91.00 86 ASP A CA 1
ATOM 706 C C . ASP A 1 86 ? 9.706 4.627 -23.926 1.00 91.00 86 ASP A C 1
ATOM 708 O O . ASP A 1 86 ? 10.106 5.725 -24.306 1.00 91.00 86 ASP A O 1
ATOM 712 N N . ALA A 1 87 ? 9.043 4.504 -22.773 1.00 90.44 87 ALA A N 1
ATOM 713 C CA . ALA A 1 87 ? 8.780 5.656 -21.932 1.00 90.44 87 ALA A CA 1
ATOM 714 C C . ALA A 1 87 ? 10.076 6.167 -21.280 1.00 90.44 87 ALA A C 1
ATOM 716 O O . ALA A 1 87 ? 10.800 5.415 -20.624 1.00 90.44 87 ALA A O 1
ATOM 717 N N . LEU A 1 88 ? 10.334 7.474 -21.399 1.00 90.12 88 LEU A N 1
ATOM 718 C CA . LEU A 1 88 ? 11.543 8.125 -20.876 1.00 90.12 88 LEU A CA 1
ATOM 719 C C . LEU A 1 88 ? 11.787 7.821 -19.394 1.00 90.12 88 LEU A C 1
ATOM 721 O O . LEU A 1 88 ? 12.906 7.504 -19.004 1.00 90.12 88 LEU A O 1
ATOM 725 N N . TRP A 1 89 ? 10.736 7.844 -18.569 1.00 88.44 89 TRP A N 1
ATOM 726 C CA . TRP A 1 89 ? 10.840 7.534 -17.141 1.00 88.44 89 TRP A CA 1
ATOM 727 C C . TRP A 1 89 ? 11.373 6.114 -16.895 1.00 88.44 89 TRP A C 1
ATOM 729 O O . TRP A 1 89 ? 12.167 5.903 -15.981 1.00 88.44 89 TRP A O 1
ATOM 739 N N . ARG A 1 90 ? 10.976 5.138 -17.722 1.00 86.56 90 ARG A N 1
ATOM 740 C CA . ARG A 1 90 ? 11.454 3.757 -17.629 1.00 86.56 90 ARG A CA 1
ATOM 741 C C . ARG A 1 90 ? 12.913 3.675 -18.048 1.00 86.56 90 ARG A C 1
ATOM 743 O O . ARG A 1 90 ? 13.675 2.995 -17.371 1.00 86.56 90 ARG A O 1
ATOM 750 N N . ILE A 1 91 ? 13.293 4.345 -19.138 1.00 85.00 91 ILE A N 1
ATOM 751 C CA . ILE A 1 91 ? 14.680 4.382 -19.620 1.00 85.00 91 ILE A CA 1
ATOM 752 C C . ILE A 1 91 ? 15.577 4.971 -18.532 1.00 85.00 91 ILE A C 1
ATOM 754 O O . ILE A 1 91 ? 16.520 4.313 -18.113 1.00 85.00 91 ILE A O 1
ATOM 758 N N . VAL A 1 92 ? 15.219 6.134 -17.983 1.00 87.31 92 VAL A N 1
ATOM 759 C CA . VAL A 1 92 ? 15.936 6.765 -16.867 1.00 87.31 92 VAL A CA 1
ATOM 760 C C . VAL A 1 92 ? 16.064 5.796 -15.691 1.00 87.31 92 VAL A C 1
ATOM 762 O O . VAL A 1 92 ? 17.166 5.535 -15.229 1.00 87.31 92 VAL A O 1
ATOM 765 N N . ILE A 1 93 ? 14.970 5.192 -15.224 1.00 80.81 93 ILE A N 1
ATOM 766 C CA . ILE A 1 93 ? 15.032 4.264 -14.084 1.00 80.81 93 ILE A CA 1
ATOM 767 C C . ILE A 1 93 ? 15.875 3.028 -14.407 1.00 80.81 93 ILE A C 1
ATOM 769 O O . ILE A 1 93 ? 16.642 2.574 -13.564 1.00 80.81 93 ILE A O 1
ATOM 773 N N . ARG A 1 94 ? 15.773 2.478 -15.616 1.00 77.44 94 ARG A N 1
ATOM 774 C CA . ARG A 1 94 ? 16.619 1.367 -16.043 1.00 77.44 94 ARG A CA 1
ATOM 775 C C . ARG A 1 94 ? 18.086 1.771 -15.990 1.00 77.44 94 ARG A C 1
ATOM 777 O O . ARG A 1 94 ? 18.845 1.067 -15.346 1.00 77.44 94 ARG A O 1
ATOM 784 N N . GLU A 1 95 ? 18.477 2.881 -16.600 1.00 79.50 95 GLU A N 1
ATOM 785 C CA . GLU A 1 95 ? 19.881 3.291 -16.630 1.00 79.50 95 GLU A CA 1
ATOM 786 C C . GLU A 1 95 ? 20.397 3.627 -15.222 1.00 79.50 95 GLU A C 1
ATOM 788 O O . GLU A 1 95 ? 21.407 3.080 -14.805 1.00 79.50 95 GLU A O 1
ATOM 793 N N . PHE A 1 96 ? 19.665 4.395 -14.411 1.00 73.19 96 PHE A N 1
ATOM 794 C CA . PHE A 1 96 ? 20.107 4.736 -13.052 1.00 73.19 96 PHE A CA 1
ATOM 795 C C . PHE A 1 96 ? 20.199 3.525 -12.111 1.00 73.19 96 PHE A C 1
ATOM 797 O O . PHE A 1 96 ? 21.143 3.428 -11.332 1.00 73.19 96 PHE A O 1
ATOM 804 N N . TYR A 1 97 ? 19.236 2.599 -12.157 1.00 67.12 97 TYR A N 1
ATOM 805 C CA . TYR A 1 97 ? 19.181 1.485 -11.203 1.00 67.12 97 TYR A CA 1
ATOM 806 C C . TYR A 1 97 ? 19.849 0.201 -11.707 1.00 67.12 97 TYR A C 1
ATOM 808 O O . TYR A 1 97 ? 20.252 -0.614 -10.884 1.00 67.12 97 TYR A O 1
ATOM 816 N N . VAL A 1 98 ? 19.996 -0.004 -13.020 1.00 58.59 98 VAL A N 1
ATOM 817 C CA . VAL A 1 98 ? 20.803 -1.109 -13.568 1.00 58.59 98 VAL A CA 1
ATOM 818 C C . VAL A 1 98 ? 22.285 -0.750 -13.510 1.00 58.59 98 VAL A C 1
ATOM 820 O O . VAL A 1 98 ? 23.084 -1.615 -13.165 1.00 58.59 98 VAL A O 1
ATOM 823 N N . VAL A 1 99 ? 22.671 0.512 -13.728 1.00 49.50 99 VAL A N 1
ATOM 824 C CA . VAL A 1 99 ? 24.066 0.941 -13.524 1.00 49.50 99 VAL A CA 1
ATOM 825 C C . VAL A 1 99 ? 24.481 0.811 -12.056 1.00 49.50 99 VAL A C 1
ATOM 827 O O . VAL A 1 99 ? 25.603 0.403 -11.809 1.00 49.50 99 VAL A O 1
ATOM 830 N N . ASP A 1 100 ? 23.592 1.003 -11.077 1.00 50.00 100 ASP A N 1
ATOM 831 C CA . ASP A 1 100 ? 23.895 0.743 -9.652 1.00 50.00 100 ASP A CA 1
ATOM 832 C C . ASP A 1 100 ? 24.122 -0.759 -9.341 1.00 50.00 100 ASP A C 1
ATOM 834 O O . ASP A 1 100 ? 24.819 -1.121 -8.396 1.00 50.00 100 ASP A O 1
ATOM 838 N N . VAL A 1 101 ? 23.570 -1.664 -10.163 1.00 53.09 101 VAL A N 1
ATOM 839 C CA . VAL A 1 101 ? 23.795 -3.124 -10.075 1.00 53.09 101 VAL A CA 1
ATOM 840 C C . VAL A 1 101 ? 25.117 -3.536 -10.746 1.00 53.09 101 VAL A C 1
ATOM 842 O O . VAL A 1 101 ? 25.722 -4.528 -10.339 1.00 53.09 101 VAL A O 1
ATOM 845 N N . TYR A 1 102 ? 25.584 -2.764 -11.734 1.00 42.94 102 TYR A N 1
ATOM 846 C CA . TYR A 1 102 ? 26.837 -2.984 -12.472 1.00 42.94 102 TYR A CA 1
ATOM 847 C C . TYR A 1 102 ? 27.965 -2.012 -12.103 1.00 42.94 102 TYR A C 1
ATOM 849 O O . TYR A 1 102 ? 29.060 -2.112 -12.661 1.00 42.94 102 TYR A O 1
ATOM 857 N N . TRP A 1 103 ? 27.749 -1.103 -11.152 1.00 39.09 103 TRP A N 1
ATOM 858 C CA . TRP A 1 103 ? 28.833 -0.331 -10.574 1.00 39.09 103 TRP A CA 1
ATOM 859 C C . TRP A 1 103 ? 29.739 -1.329 -9.856 1.00 39.09 103 TRP A C 1
ATOM 861 O O . TRP A 1 103 ? 29.246 -2.117 -9.037 1.00 39.09 103 TRP A O 1
ATOM 871 N N . PRO A 1 104 ? 31.048 -1.362 -10.157 1.00 46.62 104 PRO A N 1
ATOM 872 C CA . PRO A 1 104 ? 31.959 -2.225 -9.436 1.00 46.62 104 PRO A CA 1
ATOM 873 C C . PRO A 1 104 ? 31.778 -1.933 -7.947 1.00 46.62 104 PRO A C 1
ATOM 875 O O . PRO A 1 104 ? 32.036 -0.818 -7.491 1.00 46.62 104 PRO A O 1
ATOM 878 N N . LYS A 1 105 ? 31.317 -2.923 -7.169 1.00 51.09 105 LYS A N 1
ATOM 879 C CA . LYS A 1 105 ? 31.199 -2.787 -5.706 1.00 51.09 105 LYS A CA 1
ATOM 880 C C . LYS A 1 105 ? 32.516 -2.289 -5.097 1.00 51.09 105 LYS A C 1
ATOM 882 O O . LYS A 1 105 ? 32.486 -1.639 -4.063 1.00 51.09 105 LYS A O 1
ATOM 887 N N . THR A 1 106 ? 33.641 -2.523 -5.776 1.00 49.56 106 THR A N 1
ATOM 888 C CA . THR A 1 106 ? 34.978 -1.990 -5.487 1.00 49.56 106 THR A CA 1
ATOM 889 C C . THR A 1 106 ? 35.067 -0.459 -5.447 1.00 49.56 106 THR A C 1
ATOM 891 O O . THR A 1 106 ? 35.790 0.056 -4.605 1.00 49.56 106 THR A O 1
ATOM 894 N N . LEU A 1 107 ? 34.320 0.287 -6.268 1.00 41.69 107 LEU A N 1
ATOM 895 C CA . LEU A 1 107 ? 34.349 1.758 -6.265 1.00 41.69 107 LEU A CA 1
ATOM 896 C C . LEU A 1 107 ? 33.479 2.373 -5.153 1.00 41.69 107 LEU A C 1
ATOM 898 O O . LEU A 1 107 ? 33.797 3.452 -4.660 1.00 41.69 107 LEU A O 1
ATOM 902 N N . VAL A 1 108 ? 32.431 1.678 -4.690 1.00 48.16 108 VAL A N 1
ATOM 903 C CA . VAL A 1 108 ? 31.615 2.128 -3.538 1.00 48.16 108 VAL A CA 1
ATOM 904 C C . VAL A 1 108 ? 32.435 2.124 -2.241 1.00 48.16 108 VAL A C 1
ATOM 906 O O . VAL A 1 108 ? 32.284 3.024 -1.419 1.00 48.16 108 VAL A O 1
ATOM 909 N N . TYR A 1 109 ? 33.355 1.164 -2.085 1.00 45.38 109 TYR A N 1
ATOM 910 C CA . TYR A 1 109 ? 34.278 1.104 -0.943 1.00 45.38 109 TYR A CA 1
ATOM 911 C C . TYR A 1 109 ? 35.323 2.224 -0.922 1.00 45.38 109 TYR A C 1
ATOM 913 O O . TYR A 1 109 ? 35.833 2.549 0.145 1.00 45.38 109 TYR A O 1
ATOM 921 N N . LEU A 1 110 ? 35.652 2.801 -2.081 1.00 40.88 110 LEU A N 1
ATOM 922 C CA . LEU A 1 110 ? 36.661 3.859 -2.188 1.00 40.88 110 LEU A CA 1
ATOM 923 C C . LEU A 1 110 ? 36.065 5.255 -1.970 1.00 40.88 110 LEU A C 1
ATOM 925 O O . LEU A 1 110 ? 36.778 6.156 -1.544 1.00 40.88 110 LEU A O 1
ATOM 929 N N . VAL A 1 111 ? 34.765 5.430 -2.231 1.00 45.50 111 VAL A N 1
ATOM 930 C CA . VAL A 1 111 ? 34.073 6.720 -2.067 1.00 45.50 111 VAL A CA 1
ATOM 931 C C . VAL A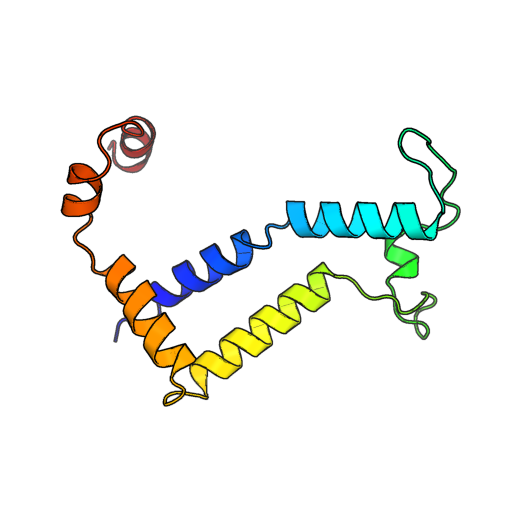 1 111 ? 33.427 6.864 -0.686 1.00 45.50 111 VAL A C 1
ATOM 933 O O . VAL A 1 111 ? 33.338 7.976 -0.179 1.00 45.50 111 VAL A O 1
ATOM 936 N N . ASN A 1 112 ? 33.046 5.764 -0.029 1.00 37.56 112 ASN A N 1
ATOM 937 C CA . ASN A 1 112 ? 32.500 5.787 1.329 1.00 37.56 112 ASN A CA 1
ATOM 938 C C . ASN A 1 112 ? 33.402 5.005 2.284 1.00 37.56 112 ASN A C 1
ATOM 940 O O . ASN A 1 112 ? 33.097 3.892 2.712 1.00 37.56 112 ASN A O 1
ATOM 944 N N . GLY A 1 113 ? 34.538 5.610 2.625 1.00 42.38 113 GLY A N 1
ATOM 945 C CA . GLY A 1 113 ? 35.312 5.192 3.782 1.00 42.38 113 GLY A CA 1
ATOM 946 C C . GLY A 1 113 ? 34.525 5.475 5.058 1.00 42.38 113 GLY A C 1
ATOM 947 O O . GLY A 1 113 ? 34.519 6.607 5.525 1.00 42.38 113 GLY A O 1
ATOM 948 N N . SER A 1 114 ? 33.837 4.465 5.593 1.00 47.81 114 SER A N 1
ATOM 949 C CA . SER A 1 114 ? 33.720 4.155 7.031 1.00 47.81 114 SER A CA 1
ATOM 950 C C . SER A 1 114 ? 32.526 3.239 7.322 1.00 47.81 114 SER A C 1
ATOM 952 O O . SER A 1 114 ? 31.394 3.518 6.943 1.00 47.81 114 SER A O 1
ATOM 954 N N . GLY A 1 115 ? 32.807 2.167 8.067 1.00 47.09 115 GLY A N 1
ATOM 955 C CA . GLY A 1 115 ? 31.815 1.293 8.694 1.00 47.09 115 GLY A CA 1
ATOM 956 C C . GLY A 1 115 ? 31.528 0.011 7.919 1.00 47.09 115 GLY A C 1
ATOM 957 O O . GLY A 1 115 ? 31.717 -0.048 6.718 1.00 47.09 115 GLY A O 1
ATOM 958 N N . ASP A 1 116 ? 31.056 -1.018 8.622 1.00 53.38 116 ASP A N 1
ATOM 959 C CA . ASP A 1 116 ? 30.295 -2.146 8.054 1.00 53.38 116 ASP A CA 1
ATOM 960 C C . ASP A 1 116 ? 31.072 -3.414 7.634 1.00 53.38 116 ASP A C 1
ATOM 962 O O . ASP A 1 116 ? 30.609 -4.235 6.837 1.00 53.38 116 ASP A O 1
ATOM 966 N N . PHE A 1 117 ? 32.234 -3.652 8.254 1.00 51.03 117 PHE A N 1
ATOM 967 C CA . PHE A 1 117 ? 33.051 -4.861 8.041 1.00 51.03 117 PHE A CA 1
ATOM 968 C C . PHE A 1 117 ? 32.571 -6.114 8.818 1.00 51.03 117 PHE A C 1
ATOM 970 O O . PHE A 1 117 ? 32.967 -7.233 8.496 1.00 51.03 117 PHE A O 1
ATOM 977 N N . TRP A 1 118 ? 31.705 -5.972 9.830 1.00 44.12 118 TRP A N 1
ATOM 978 C CA . TRP A 1 118 ? 31.440 -7.047 10.805 1.00 44.12 118 TRP A CA 1
ATOM 979 C C . TRP A 1 118 ? 30.489 -8.161 10.328 1.00 44.12 118 TRP A C 1
ATOM 981 O O . TRP A 1 118 ? 30.733 -9.333 10.607 1.00 44.12 118 TRP A O 1
ATOM 991 N N . TRP A 1 119 ? 29.432 -7.861 9.571 1.00 41.81 119 TRP A N 1
ATOM 992 C CA . TRP A 1 119 ? 28.411 -8.869 9.219 1.00 41.81 119 TRP A CA 1
ATOM 993 C C . TRP A 1 119 ? 28.745 -9.722 7.992 1.00 41.81 119 TRP A C 1
ATOM 995 O O . TRP A 1 119 ? 28.219 -10.824 7.847 1.00 41.81 119 TRP A O 1
ATOM 1005 N N . LYS A 1 120 ? 29.660 -9.278 7.120 1.00 43.62 120 LYS A N 1
ATOM 1006 C CA . LYS A 1 120 ? 30.096 -10.082 5.960 1.00 43.62 120 LYS A CA 1
ATOM 1007 C C . LYS A 1 120 ? 30.905 -11.318 6.361 1.00 43.62 120 LYS A C 1
ATOM 1009 O O . LYS A 1 120 ? 30.902 -12.299 5.626 1.00 43.62 120 LYS A O 1
ATOM 1014 N N . ARG A 1 121 ? 31.512 -11.314 7.552 1.00 43.66 121 ARG A N 1
ATOM 1015 C CA . ARG A 1 121 ? 32.256 -12.456 8.102 1.00 43.66 121 ARG A CA 1
ATOM 1016 C C . ARG A 1 121 ? 31.352 -13.591 8.599 1.00 43.66 121 ARG A C 1
ATOM 1018 O O . ARG A 1 121 ? 31.814 -14.718 8.684 1.00 43.66 121 ARG A O 1
ATOM 1025 N N . MET A 1 122 ? 30.069 -13.319 8.858 1.00 40.31 122 MET A N 1
ATOM 1026 C CA . MET A 1 122 ? 29.101 -14.351 9.254 1.00 40.31 122 MET A CA 1
ATOM 1027 C C . MET A 1 122 ? 28.486 -15.114 8.074 1.00 40.31 122 MET A C 1
ATOM 1029 O O . MET A 1 122 ? 27.997 -16.218 8.269 1.00 40.31 122 MET A O 1
ATOM 1033 N N . LEU A 1 123 ? 28.499 -14.551 6.861 1.00 38.91 123 LEU A N 1
ATOM 1034 C CA . LEU A 1 123 ? 27.840 -15.165 5.699 1.00 38.91 123 LEU A CA 1
ATOM 1035 C C . LEU A 1 123 ? 28.785 -15.971 4.798 1.00 38.91 123 LEU A C 1
ATOM 1037 O O . LEU A 1 123 ? 28.310 -16.772 4.002 1.00 38.91 123 LEU A O 1
ATOM 1041 N N . TYR A 1 124 ? 30.099 -15.769 4.920 1.00 43.81 124 TYR A N 1
ATOM 1042 C CA . TYR A 1 124 ? 31.109 -16.412 4.066 1.00 43.81 124 TYR A CA 1
ATOM 1043 C C . TYR A 1 124 ? 32.226 -17.108 4.862 1.00 43.81 124 TYR A C 1
ATOM 1045 O O . TYR A 1 124 ? 33.252 -17.465 4.295 1.00 43.81 124 TYR A O 1
ATOM 1053 N N . GLY A 1 125 ? 32.056 -17.258 6.179 1.00 33.69 125 GLY A N 1
ATOM 1054 C CA . GLY A 1 125 ? 32.982 -17.985 7.043 1.00 33.69 125 GLY A CA 1
ATOM 1055 C C . GLY A 1 125 ? 32.616 -19.464 7.122 1.00 33.69 125 GLY A C 1
ATOM 1056 O O . GLY A 1 125 ? 31.803 -19.840 7.963 1.00 33.69 125 GLY A O 1
ATOM 1057 N N . GLY A 1 126 ? 33.235 -20.254 6.247 1.00 34.31 126 GLY A N 1
ATOM 1058 C CA . GLY A 1 126 ? 33.305 -21.715 6.246 1.00 34.31 126 GLY A CA 1
ATOM 1059 C C . GLY A 1 126 ? 34.482 -22.136 5.386 1.00 34.31 126 GLY A C 1
ATOM 1060 O O . GLY A 1 126 ? 34.468 -21.746 4.198 1.00 34.31 126 GLY A O 1
#

Foldseek 3Di:
DPVPPLVVVVLVVLCCVCDPVVLVVVLVVVQCVVVVPDPPDDDDDPDDSVQQQDCVVSNHVVVHRPVVVSVVVSVVVVVCLVPVVPDPVSVVCCCVSVVVVVVPVVVVCVVDPDDDPPVVCVPPPD

Radius of gyration: 21.35 Å; chains: 1; bounding box: 58×36×49 Å